Protein AF-A0A259Q3Q1-F1 (afdb_monomer)

Radius of gyration: 16.27 Å; Cα contacts (8 Å, |Δi|>4): 60; chains: 1; bounding box: 43×34×40 Å

Structure (mmCIF, N/CA/C/O backbone):
data_AF-A0A259Q3Q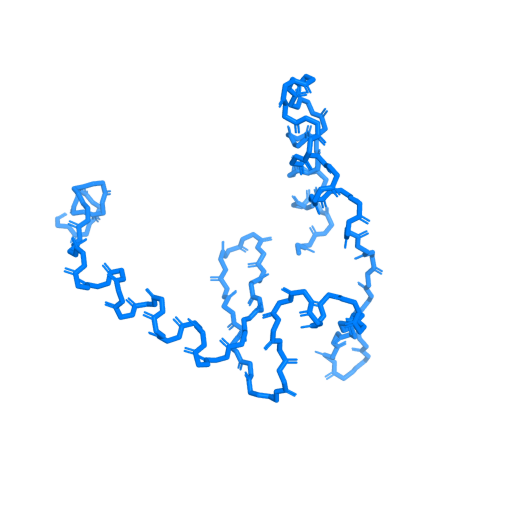1-F1
#
_entry.id   AF-A0A259Q3Q1-F1
#
loop_
_atom_site.group_PDB
_atom_site.id
_atom_site.type_symbol
_atom_site.label_atom_id
_atom_site.label_alt_id
_atom_site.label_comp_id
_atom_site.label_asym_id
_atom_site.label_entity_id
_atom_site.label_seq_id
_atom_site.pdbx_PDB_ins_code
_atom_site.Cartn_x
_atom_site.Cartn_y
_atom_site.Cartn_z
_atom_site.occupancy
_atom_site.B_iso_or_equiv
_atom_site.auth_seq_id
_atom_site.auth_comp_id
_atom_site.auth_asym_id
_atom_site.auth_atom_id
_atom_site.pdbx_PDB_model_num
ATOM 1 N N . PHE A 1 1 ? -0.536 2.748 4.544 1.00 87.25 1 PHE A N 1
ATOM 2 C CA . PHE A 1 1 ? 0.514 3.756 4.802 1.00 87.25 1 PHE A CA 1
ATOM 3 C C . PHE A 1 1 ? 0.246 4.383 6.156 1.00 87.25 1 PHE A C 1
ATOM 5 O O . PHE A 1 1 ? -0.923 4.520 6.496 1.00 87.25 1 PHE A O 1
ATOM 12 N N . ALA A 1 2 ? 1.282 4.748 6.913 1.00 90.44 2 ALA A N 1
ATOM 13 C CA . ALA A 1 2 ? 1.107 5.734 7.979 1.00 90.44 2 ALA A CA 1
ATOM 14 C C . ALA A 1 2 ? 0.991 7.138 7.360 1.00 90.44 2 ALA A C 1
ATOM 16 O O . ALA A 1 2 ? 1.396 7.339 6.211 1.00 90.44 2 ALA A O 1
ATOM 17 N N . ASP A 1 3 ? 0.408 8.084 8.096 1.00 89.50 3 ASP A N 1
ATOM 18 C CA . ASP A 1 3 ? -0.026 9.366 7.532 1.00 89.50 3 ASP A CA 1
ATOM 19 C C . ASP A 1 3 ? 1.092 10.151 6.818 1.00 89.50 3 ASP A C 1
ATOM 21 O O . ASP A 1 3 ? 0.915 10.506 5.650 1.00 89.50 3 ASP A O 1
ATOM 25 N N . PRO A 1 4 ? 2.294 10.326 7.409 1.00 93.88 4 PRO A N 1
ATOM 26 C CA . PRO A 1 4 ? 3.394 11.018 6.734 1.00 93.88 4 PRO A CA 1
ATOM 27 C C . PRO A 1 4 ? 3.792 10.354 5.407 1.00 93.88 4 PRO A C 1
ATOM 29 O O . PRO A 1 4 ? 3.942 11.023 4.384 1.00 93.88 4 PRO A O 1
ATOM 32 N N . GLN A 1 5 ? 3.895 9.022 5.396 1.00 95.12 5 GLN A N 1
ATOM 33 C CA . GLN A 1 5 ? 4.249 8.247 4.207 1.00 95.12 5 GLN A CA 1
ATOM 34 C C . GLN A 1 5 ? 3.147 8.311 3.141 1.00 95.12 5 GLN A C 1
ATOM 36 O O . GLN A 1 5 ? 3.446 8.341 1.944 1.00 95.12 5 GLN A O 1
ATOM 41 N N . TRP A 1 6 ? 1.877 8.355 3.557 1.00 94.94 6 TRP A N 1
ATOM 42 C CA . TRP A 1 6 ? 0.757 8.542 2.641 1.00 94.94 6 TRP A CA 1
ATOM 43 C C . TRP A 1 6 ? 0.823 9.901 1.952 1.00 94.94 6 TRP A C 1
ATOM 45 O O . TRP A 1 6 ? 0.686 9.957 0.731 1.00 94.94 6 TRP A O 1
ATOM 55 N N . GLN A 1 7 ? 1.079 10.984 2.691 1.00 95.62 7 GLN A N 1
ATOM 56 C CA . GLN A 1 7 ? 1.139 12.324 2.100 1.00 95.62 7 GLN A CA 1
ATOM 57 C C . GLN A 1 7 ? 2.253 12.439 1.052 1.00 95.62 7 GLN A C 1
ATOM 59 O O . GLN A 1 7 ? 2.024 12.971 -0.039 1.00 95.62 7 GLN A O 1
ATOM 64 N N . GLU A 1 8 ? 3.432 11.880 1.332 1.00 96.06 8 GLU A N 1
ATOM 65 C CA . GLU A 1 8 ? 4.539 11.844 0.372 1.00 96.06 8 GLU A CA 1
ATOM 66 C C . GLU A 1 8 ? 4.189 11.052 -0.895 1.00 96.06 8 GLU A C 1
ATOM 68 O O . GLU A 1 8 ? 4.442 11.510 -2.015 1.00 96.06 8 GLU A O 1
ATOM 73 N N . PHE A 1 9 ? 3.592 9.866 -0.745 1.00 95.62 9 PHE A N 1
ATOM 74 C CA . PHE A 1 9 ? 3.177 9.041 -1.880 1.00 95.62 9 PHE A CA 1
ATOM 75 C C . PHE A 1 9 ? 2.065 9.719 -2.694 1.00 95.62 9 PHE A C 1
ATOM 77 O O . PHE A 1 9 ? 2.161 9.837 -3.920 1.00 95.62 9 PHE A O 1
ATOM 84 N N . ARG A 1 10 ? 1.043 10.243 -2.014 1.00 96.31 10 ARG A N 1
ATOM 85 C CA . ARG A 1 10 ? -0.080 10.970 -2.610 1.00 96.31 10 ARG A CA 1
ATOM 86 C C . ARG A 1 10 ? 0.396 12.156 -3.442 1.00 96.31 10 ARG A C 1
ATOM 88 O O . ARG A 1 10 ? -0.110 12.346 -4.548 1.00 96.31 10 ARG A O 1
ATOM 95 N N . ALA A 1 11 ? 1.362 12.931 -2.948 1.00 97.38 11 ALA A N 1
ATOM 96 C CA . ALA A 1 11 ? 1.925 14.062 -3.684 1.00 97.38 11 ALA A CA 1
ATOM 97 C C . ALA A 1 11 ? 2.552 13.621 -5.019 1.00 97.38 11 ALA A C 1
ATOM 99 O O . ALA A 1 11 ? 2.295 14.241 -6.054 1.00 97.38 11 ALA A O 1
ATOM 100 N N . LYS A 1 12 ? 3.298 12.507 -5.023 1.00 97.06 12 LYS A N 1
ATOM 101 C CA . LYS A 1 12 ? 3.901 11.935 -6.241 1.00 97.06 12 LYS A CA 1
ATOM 102 C C . LYS A 1 12 ? 2.837 11.490 -7.247 1.00 97.06 12 LYS A C 1
ATOM 104 O O . LYS A 1 12 ? 2.934 11.828 -8.424 1.00 97.06 12 LYS A O 1
ATOM 109 N N . ILE A 1 13 ? 1.793 10.793 -6.790 1.00 97.06 13 ILE A N 1
ATOM 110 C CA . ILE A 1 13 ? 0.683 10.361 -7.656 1.00 97.06 13 ILE A CA 1
ATOM 111 C C . ILE A 1 13 ? -0.089 11.563 -8.218 1.00 97.06 13 ILE A C 1
ATOM 113 O O . ILE A 1 13 ? -0.403 11.606 -9.410 1.00 97.06 13 ILE A O 1
ATOM 117 N N . ALA A 1 14 ? -0.369 12.572 -7.392 1.00 96.62 14 ALA A N 1
ATOM 118 C CA . ALA A 1 14 ? -1.081 13.774 -7.818 1.00 96.62 14 ALA A CA 1
ATOM 119 C C . ALA A 1 14 ? -0.324 14.546 -8.916 1.00 96.62 14 ALA A C 1
ATOM 121 O O . ALA A 1 14 ? -0.960 15.087 -9.827 1.00 96.62 14 ALA A O 1
ATOM 122 N N . ALA A 1 15 ? 1.012 14.530 -8.872 1.00 97.75 15 ALA A N 1
ATOM 123 C CA . ALA A 1 15 ? 1.894 15.189 -9.834 1.00 97.75 15 ALA A CA 1
ATOM 124 C C . ALA A 1 15 ? 2.036 14.462 -11.187 1.00 97.75 15 ALA A C 1
ATOM 126 O O . ALA A 1 15 ? 2.630 15.020 -12.108 1.00 97.75 15 ALA A O 1
ATOM 127 N N . LEU A 1 16 ? 1.489 13.247 -11.347 1.00 97.38 16 LEU A N 1
ATOM 128 C CA . LEU A 1 16 ? 1.572 12.513 -12.616 1.00 97.38 16 LEU A CA 1
ATOM 129 C C . LEU A 1 16 ? 0.960 13.313 -13.794 1.00 97.38 16 LEU A C 1
ATOM 131 O O . LEU A 1 16 ? 0.041 14.113 -13.598 1.00 97.38 16 LEU A O 1
ATOM 135 N N . PRO A 1 17 ? 1.416 13.109 -15.040 1.00 97.62 17 PRO A N 1
ATOM 136 C CA . PRO A 1 17 ? 0.856 13.800 -16.202 1.00 97.62 17 PRO A CA 1
ATOM 137 C C . PRO A 1 17 ? -0.592 13.371 -16.497 1.00 97.62 17 PRO A C 1
ATOM 139 O O . PRO A 1 17 ? -1.063 12.331 -16.035 1.00 97.62 17 PRO A O 1
ATOM 142 N N . MET A 1 18 ? -1.297 14.149 -17.327 1.00 95.69 18 MET A N 1
ATOM 143 C CA . MET A 1 18 ? -2.678 13.844 -17.743 1.00 95.69 18 MET A CA 1
ATOM 144 C C . MET A 1 18 ? -2.795 12.494 -18.472 1.00 95.69 18 MET A C 1
ATOM 146 O O . MET A 1 18 ? -3.810 11.812 -18.361 1.00 95.69 18 MET A O 1
ATOM 150 N N . SER A 1 19 ? -1.736 12.059 -19.161 1.00 97.88 19 SER A N 1
ATOM 151 C CA . SER A 1 19 ? -1.671 10.728 -19.780 1.00 97.88 19 SER A CA 1
ATOM 152 C C . SER A 1 19 ? -1.820 9.583 -18.769 1.00 97.88 19 SER A C 1
ATOM 154 O O . SER A 1 19 ? -2.257 8.498 -19.138 1.00 97.88 19 SER A O 1
ATOM 156 N N . ALA A 1 20 ? -1.529 9.825 -17.489 1.00 97.44 20 ALA A N 1
ATOM 157 C CA . ALA A 1 20 ? -1.666 8.864 -16.398 1.00 97.44 20 ALA A CA 1
ATOM 158 C C . ALA A 1 20 ? -2.925 9.099 -15.535 1.00 97.44 20 ALA A C 1
ATOM 160 O O . ALA A 1 20 ? -3.018 8.587 -14.418 1.00 97.44 20 ALA A O 1
ATOM 161 N N . GLN A 1 21 ? -3.922 9.848 -16.027 1.00 96.25 21 GLN A N 1
ATOM 162 C CA . GLN A 1 21 ? -5.133 10.178 -15.262 1.00 96.25 21 GLN A CA 1
ATOM 163 C C . GLN A 1 21 ? -5.892 8.936 -14.760 1.00 96.25 21 GLN A C 1
ATOM 165 O O . GLN A 1 21 ? -6.468 8.969 -13.674 1.00 96.25 21 GLN A O 1
ATOM 170 N N . GLY A 1 22 ? -5.878 7.831 -15.516 1.00 96.12 22 GLY A N 1
ATOM 171 C CA . GLY A 1 22 ? -6.460 6.556 -15.079 1.00 96.12 22 GLY A CA 1
ATOM 172 C C . GLY A 1 22 ? -5.801 6.019 -13.805 1.00 96.12 22 GLY A C 1
ATOM 173 O O . GLY A 1 22 ? -6.493 5.694 -12.846 1.00 96.12 22 GLY A O 1
ATOM 174 N N . TRP A 1 23 ? -4.469 6.038 -13.746 1.00 95.25 23 TRP A N 1
ATOM 175 C CA . TRP A 1 23 ? -3.707 5.612 -12.570 1.00 95.25 23 TRP A CA 1
ATOM 176 C C . TRP A 1 23 ? -3.944 6.508 -11.358 1.00 95.25 23 TRP A C 1
ATOM 178 O O . TRP A 1 23 ? -4.092 6.002 -10.247 1.00 95.25 23 TRP A O 1
ATOM 188 N N . LYS A 1 24 ? -4.073 7.826 -11.562 1.00 96.00 24 LYS A N 1
ATOM 189 C CA . LYS A 1 24 ? -4.467 8.733 -10.474 1.00 96.00 24 LYS A CA 1
ATOM 190 C C . LYS A 1 24 ? -5.806 8.334 -9.8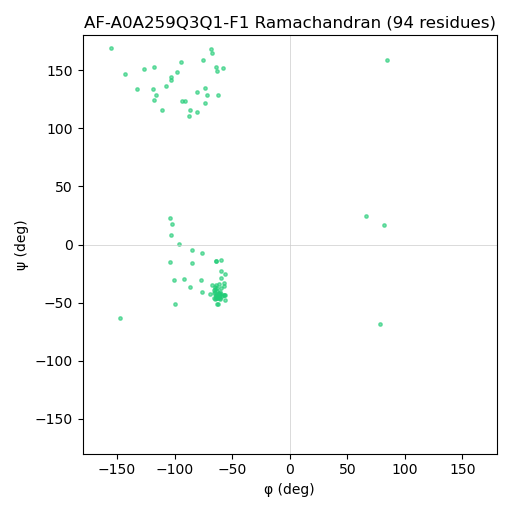62 1.00 96.00 24 LYS A C 1
ATOM 192 O O . LYS A 1 24 ? -5.926 8.342 -8.644 1.00 96.00 24 LYS A O 1
ATOM 197 N N . ARG A 1 25 ? -6.800 7.979 -10.687 1.00 94.88 25 ARG A N 1
ATOM 198 C CA . ARG A 1 25 ? -8.117 7.541 -10.197 1.00 94.88 25 ARG A CA 1
ATOM 199 C C . ARG A 1 25 ? -8.026 6.238 -9.412 1.00 94.88 25 ARG A C 1
ATOM 201 O O . ARG A 1 25 ? -8.651 6.149 -8.369 1.00 94.88 25 ARG A O 1
ATOM 208 N N . ILE A 1 26 ? -7.221 5.282 -9.869 1.00 92.38 26 ILE A N 1
ATOM 209 C CA . ILE A 1 26 ? -7.032 4.008 -9.161 1.00 92.38 26 ILE A CA 1
ATOM 210 C C . ILE A 1 26 ? -6.420 4.245 -7.773 1.00 92.38 26 ILE A C 1
ATOM 212 O O . ILE A 1 26 ? -6.968 3.783 -6.779 1.00 92.38 26 ILE A O 1
ATOM 216 N N . TYR A 1 27 ? -5.319 4.996 -7.688 1.00 92.75 27 TYR A N 1
ATOM 217 C CA . TYR A 1 27 ? -4.617 5.194 -6.415 1.00 92.75 27 TYR A CA 1
ATOM 218 C C . TYR A 1 27 ? -5.305 6.187 -5.474 1.00 92.75 27 TYR A C 1
ATOM 220 O O . TYR A 1 27 ? -5.334 5.958 -4.272 1.00 92.75 27 TYR A O 1
ATOM 228 N N . LEU A 1 28 ? -5.825 7.306 -5.989 1.00 94.00 28 LEU A N 1
ATOM 229 C CA . LEU A 1 28 ? -6.418 8.359 -5.157 1.00 94.00 28 LEU A CA 1
ATOM 230 C C . LEU A 1 28 ? -7.923 8.179 -4.956 1.00 94.00 28 LEU A C 1
ATOM 232 O O . LEU A 1 28 ? -8.443 8.614 -3.937 1.00 94.00 28 LEU A O 1
ATOM 236 N N . GLY A 1 29 ? -8.623 7.581 -5.922 1.00 91.50 29 GLY A N 1
ATOM 237 C CA . GLY A 1 29 ? -10.075 7.402 -5.872 1.00 91.50 29 GLY A CA 1
ATOM 238 C C . GLY A 1 29 ? -10.512 6.270 -4.948 1.00 91.50 29 GLY A C 1
ATOM 239 O O . GLY A 1 29 ? -11.569 6.376 -4.341 1.00 91.50 29 GLY A O 1
ATOM 240 N N . HIS A 1 30 ? -9.691 5.227 -4.798 1.00 88.94 30 HIS A N 1
ATOM 241 C CA . HIS A 1 30 ? -9.954 4.123 -3.867 1.00 88.94 30 HIS A CA 1
ATOM 242 C C . HIS A 1 30 ? -9.251 4.289 -2.510 1.00 88.94 30 HIS A C 1
ATOM 244 O O . HIS A 1 30 ? -9.363 3.423 -1.644 1.00 88.94 30 HIS A O 1
ATOM 250 N N . ALA A 1 31 ? -8.5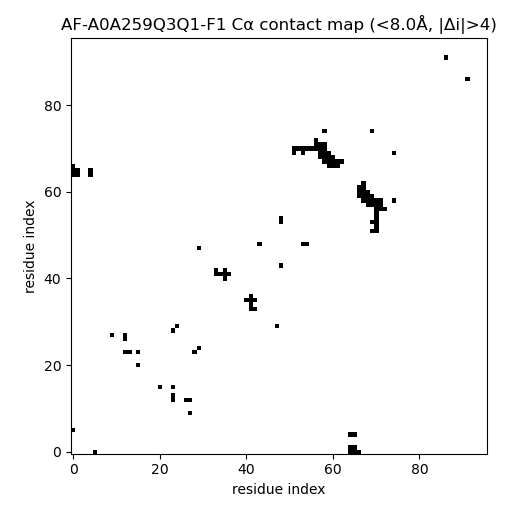05 5.379 -2.306 1.00 92.38 31 ALA A N 1
ATOM 251 C CA . ALA A 1 31 ? -7.871 5.647 -1.024 1.00 92.38 31 ALA A CA 1
ATOM 252 C C . ALA A 1 31 ? -8.929 6.048 0.008 1.00 92.38 31 ALA A C 1
ATOM 254 O O . ALA A 1 31 ? -9.737 6.944 -0.225 1.00 92.38 31 ALA A O 1
ATOM 255 N N . THR A 1 32 ? -8.918 5.392 1.163 1.00 89.81 32 THR A N 1
ATOM 256 C CA . THR A 1 32 ? -9.810 5.705 2.282 1.00 89.81 32 THR A CA 1
ATOM 257 C C . THR A 1 32 ? -8.984 5.778 3.555 1.00 89.81 32 THR A C 1
ATOM 259 O O . THR A 1 32 ? -8.132 4.923 3.797 1.00 89.81 32 THR A O 1
ATOM 262 N N . GLU A 1 33 ? -9.219 6.817 4.347 1.00 90.38 33 GLU A N 1
ATOM 263 C CA . GLU A 1 33 ? -8.646 6.936 5.682 1.00 90.38 33 GLU A CA 1
ATOM 264 C C . GLU A 1 33 ? -9.363 5.965 6.624 1.00 90.38 33 GLU A C 1
ATOM 266 O O . GLU A 1 33 ? -10.588 5.840 6.594 1.00 90.38 33 GLU A O 1
ATOM 271 N N . THR A 1 34 ? -8.600 5.236 7.431 1.00 90.69 34 THR A N 1
ATOM 272 C CA . THR A 1 34 ? -9.139 4.279 8.396 1.00 90.69 34 THR A CA 1
ATOM 273 C C . THR A 1 34 ? -8.300 4.304 9.656 1.00 90.69 34 THR A C 1
ATOM 275 O O . THR A 1 34 ? -7.081 4.462 9.607 1.00 90.69 34 THR A O 1
ATOM 278 N N . GLU A 1 35 ? -8.959 4.085 10.785 1.00 91.00 35 GLU A N 1
ATOM 279 C CA . GLU A 1 35 ? -8.304 3.954 12.078 1.00 91.00 35 GLU A CA 1
ATOM 280 C C . GLU A 1 35 ? -8.032 2.482 12.403 1.00 91.00 35 GLU A C 1
ATOM 282 O O . GLU A 1 35 ? -8.678 1.570 11.871 1.00 91.00 35 GLU A O 1
ATOM 287 N N . ILE A 1 36 ? -7.055 2.262 13.282 1.00 92.44 36 ILE A N 1
ATOM 288 C CA . ILE A 1 36 ? -6.810 0.969 13.916 1.00 92.44 36 ILE A CA 1
ATOM 289 C C . ILE A 1 36 ? -7.626 0.956 15.206 1.00 92.44 36 ILE A C 1
ATOM 291 O O .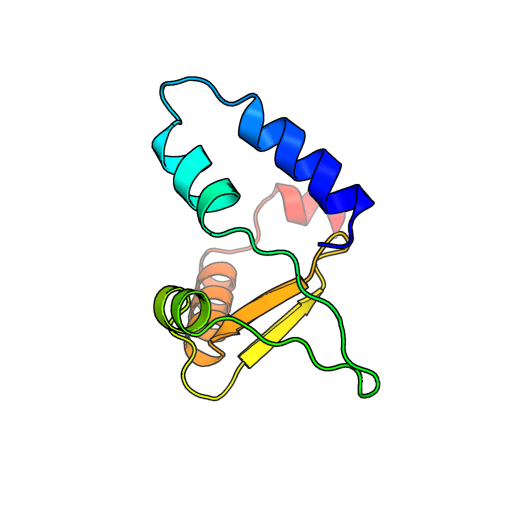 ILE A 1 36 ? -7.469 1.843 16.047 1.00 92.44 36 ILE A O 1
ATOM 295 N N . ASP A 1 37 ? -8.501 -0.034 15.367 1.00 94.44 37 ASP A N 1
ATOM 296 C CA . ASP A 1 37 ? -9.303 -0.142 16.582 1.00 94.44 37 ASP A CA 1
ATOM 297 C C . ASP A 1 37 ? -8.445 -0.493 17.812 1.00 94.44 37 ASP A C 1
ATOM 299 O O . ASP A 1 37 ? -7.285 -0.895 17.709 1.00 94.44 37 ASP A O 1
ATOM 303 N N . ALA A 1 38 ? -9.028 -0.388 19.009 1.00 94.81 38 ALA A N 1
ATOM 304 C CA . ALA A 1 38 ? -8.333 -0.673 20.269 1.00 94.81 38 ALA A CA 1
ATOM 305 C C . ALA A 1 38 ? -7.785 -2.113 20.390 1.00 94.81 38 ALA A C 1
ATOM 307 O O . ALA A 1 38 ? -6.991 -2.398 21.284 1.00 94.81 38 ALA A O 1
ATOM 308 N N . THR A 1 39 ? -8.205 -3.025 19.511 1.00 96.50 39 THR A N 1
ATOM 309 C CA . THR A 1 39 ? -7.732 -4.414 19.451 1.00 96.50 39 THR A CA 1
ATOM 310 C C . THR A 1 39 ? -6.733 -4.661 18.318 1.00 96.50 39 THR A C 1
ATOM 312 O O . THR A 1 39 ? -6.361 -5.807 18.073 1.00 96.50 39 THR A O 1
ATOM 315 N N . GLY A 1 40 ? -6.281 -3.607 17.633 1.00 92.25 40 GLY A N 1
ATOM 316 C CA . GLY A 1 40 ? -5.292 -3.699 16.564 1.00 92.25 40 GLY A CA 1
ATOM 317 C C . GLY A 1 40 ? -5.869 -4.107 15.207 1.00 92.25 40 GLY A C 1
ATOM 318 O O . GLY A 1 40 ? -5.111 -4.546 14.343 1.00 92.25 40 GLY A O 1
ATOM 319 N N . ARG A 1 41 ? -7.187 -4.007 14.996 1.00 94.38 41 ARG A N 1
ATOM 320 C CA . ARG A 1 41 ? -7.831 -4.384 13.726 1.00 94.38 41 ARG A CA 1
ATOM 321 C C . ARG A 1 41 ? -8.067 -3.166 12.842 1.00 94.38 41 ARG A C 1
ATOM 323 O O . ARG A 1 41 ? -8.363 -2.079 13.330 1.00 94.38 41 ARG A O 1
ATOM 330 N N . VAL A 1 42 ? -8.008 -3.387 11.531 1.00 93.31 42 VAL A N 1
ATOM 331 C CA . VAL A 1 42 ? -8.360 -2.405 10.498 1.00 93.31 42 VAL A CA 1
ATOM 332 C C . VAL A 1 42 ? -9.517 -2.947 9.673 1.00 93.31 42 VAL A C 1
ATOM 334 O O . VAL A 1 42 ? -9.496 -4.103 9.245 1.00 93.31 42 VAL A O 1
ATOM 337 N N . LEU A 1 43 ? -10.528 -2.114 9.430 1.00 92.44 43 LEU A N 1
ATOM 338 C CA . LEU A 1 43 ? -11.652 -2.482 8.581 1.00 92.44 43 LEU A CA 1
ATOM 339 C C . LEU A 1 43 ? -11.331 -2.165 7.118 1.00 92.44 43 LEU A C 1
ATOM 341 O O . LEU A 1 43 ? -11.297 -1.010 6.710 1.00 92.44 43 LEU A O 1
ATOM 345 N N . ILE A 1 44 ? -11.158 -3.203 6.303 1.00 91.94 44 ILE A N 1
ATOM 346 C CA . ILE A 1 44 ? -11.058 -3.046 4.848 1.00 91.94 44 ILE A CA 1
ATOM 347 C C . ILE A 1 44 ? -12.473 -2.905 4.280 1.00 91.94 44 ILE A C 1
ATOM 349 O O . ILE A 1 44 ? -13.352 -3.705 4.615 1.00 91.94 44 ILE A O 1
ATOM 353 N N . SER A 1 45 ? -12.720 -1.909 3.427 1.00 91.12 45 SER A N 1
ATOM 354 C CA . SER A 1 45 ? -14.040 -1.727 2.815 1.00 91.12 45 SER A CA 1
ATOM 355 C C . SER A 1 45 ? -14.414 -2.929 1.922 1.00 91.12 45 SER A C 1
ATOM 357 O O . SER A 1 45 ? -13.531 -3.571 1.343 1.00 91.12 45 SER A O 1
ATOM 359 N N . PRO A 1 46 ? -15.711 -3.270 1.783 1.00 91.62 46 PRO A N 1
ATOM 360 C CA . PRO A 1 46 ? -16.139 -4.367 0.913 1.00 91.62 46 PRO A CA 1
ATOM 361 C C . PRO A 1 46 ? -15.685 -4.206 -0.542 1.00 91.62 46 PRO A C 1
ATOM 363 O O . PRO A 1 46 ? -15.326 -5.191 -1.176 1.00 91.62 46 PRO A O 1
ATOM 366 N N . GLU A 1 47 ? -15.664 -2.970 -1.045 1.00 90.94 47 GLU A N 1
ATOM 367 C CA . GLU A 1 47 ? -15.217 -2.638 -2.399 1.00 90.94 47 GLU A CA 1
ATOM 368 C C . GLU A 1 47 ? -13.734 -2.967 -2.605 1.00 90.94 47 GLU A C 1
ATOM 370 O O . GLU A 1 47 ? -13.385 -3.633 -3.578 1.00 90.94 47 GLU A O 1
ATOM 375 N N . LEU A 1 48 ? -12.871 -2.590 -1.654 1.00 92.06 48 LEU A N 1
ATOM 376 C CA . LEU A 1 48 ? -11.443 -2.908 -1.712 1.00 92.06 48 LEU A CA 1
ATOM 377 C C . LEU A 1 48 ? -11.188 -4.412 -1.595 1.00 92.06 48 LEU A C 1
ATOM 379 O O . LEU A 1 48 ? -10.341 -4.939 -2.312 1.00 92.06 48 LEU A O 1
ATOM 383 N N . ARG A 1 49 ? -11.942 -5.121 -0.741 1.00 93.56 49 ARG A N 1
ATOM 384 C CA . ARG A 1 49 ? -11.849 -6.589 -0.653 1.00 93.56 49 ARG A CA 1
ATOM 385 C C . ARG A 1 49 ? -12.225 -7.258 -1.970 1.00 93.56 49 ARG A C 1
ATOM 387 O O . ARG A 1 49 ? -11.500 -8.138 -2.420 1.00 93.56 49 ARG A O 1
ATOM 394 N N . ALA A 1 50 ? -13.318 -6.819 -2.595 1.00 93.31 50 ALA A N 1
ATOM 395 C CA . ALA A 1 50 ? -13.759 -7.344 -3.882 1.00 93.31 50 ALA A CA 1
ATOM 396 C C . ALA A 1 50 ? -12.740 -7.050 -4.994 1.00 93.31 50 ALA A C 1
ATOM 398 O O . ALA A 1 50 ? -12.401 -7.943 -5.764 1.00 93.31 50 ALA A O 1
ATOM 399 N N . ALA A 1 51 ? -12.203 -5.827 -5.042 1.00 91.00 51 ALA A N 1
ATOM 400 C CA . ALA A 1 51 ? -11.182 -5.441 -6.013 1.00 91.00 51 ALA A CA 1
ATOM 401 C C . ALA A 1 51 ? -9.867 -6.226 -5.846 1.00 91.00 51 ALA A C 1
ATOM 403 O O . ALA A 1 51 ? -9.210 -6.528 -6.839 1.00 91.00 51 ALA A O 1
ATOM 404 N N . ALA A 1 52 ? -9.496 -6.568 -4.609 1.00 92.50 52 ALA A N 1
ATOM 405 C CA . ALA A 1 52 ? -8.308 -7.359 -4.293 1.00 92.50 52 ALA A CA 1
ATOM 406 C C . ALA A 1 52 ? -8.532 -8.883 -4.379 1.00 92.50 52 ALA A C 1
ATOM 408 O O . ALA A 1 52 ? -7.581 -9.637 -4.189 1.00 92.50 52 ALA A O 1
ATOM 409 N N . GLY A 1 53 ? -9.764 -9.342 -4.635 1.00 95.00 53 GLY A N 1
ATOM 410 C CA . GLY A 1 53 ? -10.100 -10.770 -4.666 1.00 95.00 53 GLY A CA 1
ATOM 411 C C . GLY A 1 53 ? -9.973 -11.470 -3.309 1.00 95.00 53 GLY A C 1
ATOM 412 O O . GLY A 1 53 ? -9.755 -12.674 -3.266 1.00 95.00 53 GLY A O 1
ATOM 413 N N . ILE A 1 54 ? -10.076 -10.732 -2.199 1.00 95.31 54 ILE A N 1
ATOM 414 C CA . ILE A 1 54 ? -9.913 -11.288 -0.850 1.00 95.31 54 ILE A CA 1
ATOM 415 C C . ILE A 1 54 ? -11.206 -11.979 -0.418 1.00 95.31 54 ILE A C 1
ATOM 417 O O . ILE A 1 54 ? -12.214 -11.314 -0.162 1.00 95.31 54 ILE A O 1
ATOM 421 N N . GLU A 1 55 ? -11.152 -13.302 -0.260 1.00 89.81 55 GLU A N 1
ATOM 422 C CA . GLU A 1 55 ? -12.290 -14.093 0.222 1.00 89.81 55 GLU A CA 1
ATOM 423 C C . GLU A 1 55 ? -12.190 -14.431 1.712 1.00 89.81 55 GLU A C 1
ATOM 425 O O . GLU A 1 55 ? -13.139 -14.204 2.468 1.00 89.81 55 GLU A O 1
ATOM 430 N N . ARG A 1 56 ? -11.050 -14.980 2.152 1.00 90.12 56 ARG A N 1
ATOM 431 C CA . ARG A 1 56 ? -10.913 -15.501 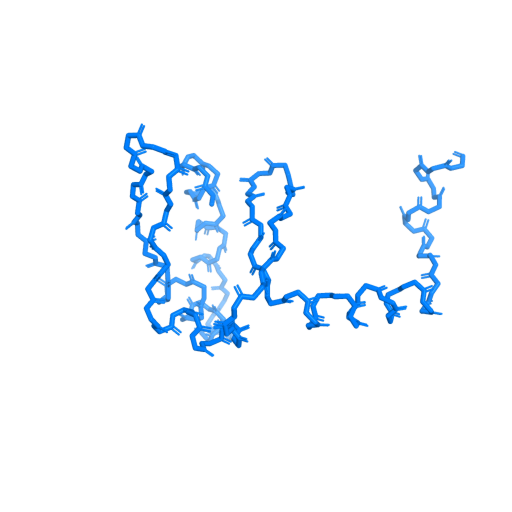3.521 1.00 90.12 56 ARG A CA 1
ATOM 432 C C . ARG A 1 56 ? -9.518 -15.345 4.100 1.00 90.12 56 ARG A C 1
ATOM 434 O O . ARG A 1 56 ? -9.351 -14.681 5.119 1.00 90.12 56 ARG A O 1
ATOM 441 N N . ASP A 1 57 ? -8.549 -15.999 3.476 1.00 95.50 57 ASP A N 1
ATOM 442 C CA . ASP A 1 57 ? -7.180 -16.077 3.958 1.00 95.50 57 ASP A CA 1
ATOM 443 C C . ASP A 1 57 ? -6.342 -14.968 3.333 1.00 95.50 57 ASP A C 1
ATOM 445 O O . ASP A 1 57 ? -6.258 -14.861 2.111 1.00 95.50 57 ASP A O 1
ATOM 449 N N . ILE A 1 58 ? -5.717 -14.155 4.183 1.00 96.50 58 ILE A N 1
ATOM 450 C CA . ILE A 1 58 ? -4.883 -13.039 3.743 1.00 96.50 58 ILE A CA 1
ATOM 451 C C . ILE A 1 58 ? -3.435 -13.202 4.176 1.00 96.50 58 ILE A C 1
ATOM 453 O O . ILE A 1 58 ? -3.155 -13.774 5.235 1.00 96.50 58 ILE A O 1
ATOM 457 N N . ASP A 1 59 ? -2.543 -12.604 3.402 1.00 96.50 59 ASP A N 1
ATOM 458 C CA . ASP A 1 59 ? -1.184 -12.310 3.834 1.00 96.50 59 ASP A CA 1
ATOM 459 C C . ASP A 1 59 ? -1.042 -10.806 4.073 1.00 96.50 59 ASP A C 1
ATOM 461 O O . ASP A 1 59 ? -1.530 -9.981 3.295 1.00 96.50 59 ASP A O 1
ATOM 465 N N . LEU A 1 60 ? -0.379 -10.461 5.176 1.00 95.62 60 LEU A N 1
ATOM 466 C CA . LEU A 1 60 ? -0.016 -9.093 5.527 1.00 95.62 60 LEU A CA 1
ATOM 467 C C . LEU A 1 60 ? 1.502 -8.960 5.425 1.00 95.62 60 LEU A C 1
ATOM 469 O O . LEU A 1 60 ? 2.232 -9.586 6.194 1.00 95.62 60 LEU A O 1
ATOM 473 N N . ILE A 1 61 ? 1.967 -8.127 4.500 1.00 96.56 61 ILE A N 1
ATOM 474 C CA . ILE A 1 61 ? 3.389 -8.011 4.164 1.00 96.56 61 ILE A CA 1
ATOM 475 C C . ILE A 1 61 ? 3.876 -6.612 4.515 1.00 96.56 61 ILE A C 1
ATOM 477 O O . ILE A 1 61 ? 3.274 -5.614 4.120 1.00 96.56 61 ILE A O 1
ATOM 481 N N . GLY A 1 62 ? 4.969 -6.528 5.272 1.00 95.44 62 GLY A N 1
ATOM 482 C CA . GLY A 1 62 ? 5.609 -5.261 5.614 1.00 95.44 62 GLY A CA 1
ATOM 483 C C . GLY A 1 62 ? 6.602 -4.823 4.541 1.00 95.44 62 GLY A C 1
ATOM 484 O O . GLY A 1 62 ? 7.641 -5.452 4.377 1.00 95.44 62 GLY A O 1
ATOM 485 N N . MET A 1 63 ? 6.330 -3.695 3.883 1.00 95.50 63 MET A N 1
ATOM 486 C CA . MET A 1 63 ? 7.184 -3.104 2.838 1.00 95.50 63 MET A CA 1
ATOM 487 C C . MET A 1 63 ? 7.972 -1.885 3.346 1.00 95.50 63 MET A C 1
ATOM 489 O O . MET A 1 63 ? 8.340 -0.981 2.593 1.00 95.50 63 MET A O 1
ATOM 493 N N . GLY A 1 64 ? 8.179 -1.806 4.662 1.00 93.44 64 GLY A N 1
ATOM 494 C CA . GLY A 1 64 ? 8.820 -0.680 5.342 1.00 93.44 64 GLY A CA 1
ATOM 495 C C . GLY A 1 64 ? 7.890 0.524 5.530 1.00 93.44 64 GLY A C 1
ATOM 496 O O . GLY A 1 64 ? 7.510 0.835 6.653 1.00 93.44 64 GLY A O 1
ATOM 497 N N . SER A 1 65 ? 7.505 1.209 4.448 1.00 92.56 65 SER A N 1
ATOM 498 C CA . SER A 1 65 ? 6.684 2.441 4.507 1.00 92.56 65 SER A CA 1
ATOM 499 C C . SER A 1 65 ? 5.172 2.191 4.574 1.00 92.56 65 SER A C 1
ATOM 501 O O . SER A 1 65 ? 4.384 3.090 4.886 1.00 92.56 65 SER A O 1
ATOM 503 N N . HIS A 1 66 ? 4.756 0.972 4.251 1.00 94.31 66 HIS A N 1
ATOM 504 C CA . HIS A 1 66 ? 3.370 0.542 4.225 1.00 94.31 66 HIS A CA 1
ATOM 505 C C . HIS A 1 66 ? 3.276 -0.967 4.418 1.00 94.31 66 HIS A C 1
ATOM 507 O O . HIS A 1 66 ? 4.274 -1.686 4.356 1.00 94.31 66 HIS A O 1
ATOM 513 N N . PHE A 1 67 ? 2.047 -1.416 4.641 1.00 94.75 67 PHE A N 1
ATOM 514 C CA . PHE A 1 67 ? 1.691 -2.816 4.552 1.00 94.75 67 PHE A CA 1
ATOM 515 C C . PHE A 1 67 ? 0.950 -3.065 3.251 1.00 94.75 67 PHE A C 1
ATOM 517 O O . PHE A 1 67 ? 0.151 -2.226 2.821 1.00 94.75 67 PHE A O 1
ATOM 524 N N . GLU A 1 68 ? 1.189 -4.230 2.676 1.00 95.62 68 GLU A N 1
ATOM 525 C CA . GLU A 1 68 ? 0.359 -4.784 1.624 1.00 95.62 68 GLU A CA 1
ATOM 526 C C . GLU A 1 68 ? -0.537 -5.871 2.210 1.00 95.62 68 GLU A C 1
ATOM 528 O O . GLU A 1 68 ? -0.121 -6.633 3.087 1.00 95.62 68 GLU A O 1
ATOM 533 N N . VAL A 1 69 ? -1.776 -5.917 1.728 1.00 95.56 69 VAL A N 1
ATOM 534 C CA . VAL A 1 69 ? -2.743 -6.958 2.068 1.00 95.56 69 VAL A CA 1
ATOM 535 C C . VAL A 1 69 ? -3.095 -7.683 0.786 1.00 95.56 69 VAL A C 1
ATOM 537 O O . VAL A 1 69 ? -3.550 -7.055 -0.171 1.00 95.56 69 VAL A O 1
ATOM 540 N N . TRP A 1 70 ? -2.912 -8.995 0.793 1.00 96.56 70 TRP A N 1
ATOM 541 C CA . TRP A 1 70 ? -3.161 -9.840 -0.364 1.00 96.56 70 TRP A CA 1
ATOM 542 C C . TRP A 1 70 ? -4.091 -1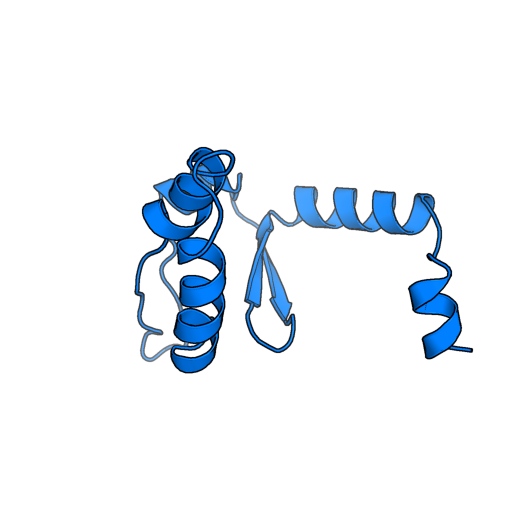0.992 -0.019 1.00 96.56 70 TRP A C 1
ATOM 544 O O . TRP A 1 70 ? -4.078 -11.489 1.105 1.00 96.56 70 TRP A O 1
ATOM 554 N N . ASP A 1 71 ? -4.847 -11.456 -1.012 1.00 97.44 71 ASP A N 1
ATOM 555 C CA . ASP A 1 71 ? -5.370 -12.819 -0.991 1.00 97.44 71 ASP A CA 1
ATOM 556 C C . ASP A 1 71 ? -4.197 -13.815 -0.998 1.00 97.44 71 ASP A C 1
ATOM 558 O O . ASP A 1 71 ? -3.298 -13.715 -1.841 1.00 97.44 71 ASP A O 1
ATOM 562 N N . ARG A 1 72 ? -4.194 -14.767 -0.057 1.00 96.44 72 ARG A N 1
ATOM 563 C CA . ARG A 1 72 ? -3.053 -15.671 0.169 1.00 96.44 72 ARG A CA 1
ATOM 564 C C . ARG A 1 72 ? -2.728 -16.532 -1.049 1.00 96.44 72 ARG A C 1
ATOM 566 O O . ARG A 1 72 ? -1.561 -16.701 -1.397 1.00 96.44 72 ARG A O 1
ATOM 573 N N . VAL A 1 73 ? -3.748 -17.079 -1.712 1.00 96.06 73 VAL A N 1
ATOM 574 C CA . VAL A 1 73 ? -3.544 -17.957 -2.878 1.00 96.06 73 VAL A CA 1
ATOM 575 C C . VAL A 1 73 ? -2.929 -17.161 -4.024 1.00 96.06 73 VAL A C 1
ATOM 577 O O . VAL A 1 73 ? -1.945 -17.590 -4.633 1.00 96.06 73 VAL A O 1
ATOM 580 N N . THR A 1 74 ? -3.475 -15.973 -4.273 1.00 95.75 74 THR A N 1
ATOM 581 C CA . THR A 1 74 ? -2.984 -15.052 -5.298 1.00 95.75 74 THR A CA 1
ATOM 582 C C . THR A 1 74 ? -1.547 -14.616 -5.018 1.00 95.75 74 THR A C 1
ATOM 584 O O . THR A 1 74 ? -0.718 -14.606 -5.932 1.00 95.75 74 THR A O 1
ATOM 587 N N . HIS A 1 75 ? -1.232 -14.288 -3.763 1.00 96.44 75 HIS A N 1
ATOM 588 C CA . HIS A 1 75 ? 0.107 -13.875 -3.356 1.00 96.44 75 HIS A CA 1
ATOM 589 C C . HIS A 1 75 ? 1.138 -14.989 -3.561 1.00 96.44 75 HIS A C 1
ATOM 591 O O . HIS A 1 75 ? 2.128 -14.775 -4.257 1.00 96.44 75 HIS A O 1
ATOM 597 N N . HIS A 1 76 ? 0.872 -16.195 -3.056 1.00 96.38 76 HIS A N 1
ATOM 598 C CA . HIS A 1 76 ? 1.788 -17.332 -3.185 1.00 96.38 76 HIS A CA 1
ATOM 599 C C . HIS A 1 76 ? 2.061 -17.703 -4.650 1.00 96.38 76 HIS A C 1
ATOM 601 O O . HIS A 1 76 ?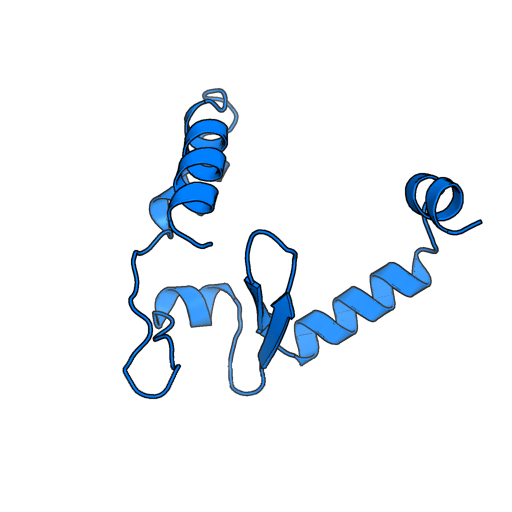 3.199 -17.985 -5.022 1.00 96.38 76 HIS A O 1
ATOM 607 N N . ALA A 1 77 ? 1.033 -17.678 -5.505 1.00 96.69 77 ALA A N 1
ATOM 608 C CA . ALA A 1 77 ? 1.207 -17.935 -6.934 1.00 96.69 77 ALA A CA 1
ATOM 609 C C . ALA A 1 77 ? 2.106 -16.877 -7.597 1.00 96.69 77 ALA A C 1
ATOM 611 O O . ALA A 1 77 ? 2.952 -17.203 -8.433 1.00 96.69 77 ALA A O 1
ATOM 612 N N . ARG A 1 78 ? 1.948 -15.607 -7.206 1.00 96.12 78 ARG A N 1
ATOM 613 C CA . ARG A 1 78 ? 2.764 -14.501 -7.713 1.00 96.12 78 ARG A CA 1
ATOM 614 C C . ARG A 1 78 ? 4.206 -14.585 -7.221 1.00 96.12 78 ARG A C 1
ATOM 616 O O . ARG A 1 78 ? 5.116 -14.370 -8.015 1.00 96.12 78 ARG A O 1
ATOM 623 N N . GLU A 1 79 ? 4.414 -14.913 -5.951 1.00 96.38 79 GLU A N 1
ATOM 624 C CA . GLU A 1 79 ? 5.743 -15.108 -5.371 1.00 96.38 79 GLU A CA 1
ATOM 625 C C . GLU A 1 79 ? 6.488 -16.249 -6.075 1.00 96.38 79 GLU A C 1
ATOM 627 O O . GLU A 1 79 ? 7.620 -16.060 -6.521 1.00 96.38 79 GLU A O 1
ATOM 632 N N . ALA A 1 80 ? 5.827 -17.393 -6.281 1.00 96.94 80 ALA A N 1
ATOM 633 C CA . ALA A 1 80 ? 6.398 -18.514 -7.022 1.00 96.94 80 ALA A CA 1
ATOM 634 C C . ALA A 1 80 ? 6.816 -18.110 -8.446 1.00 96.94 80 ALA A C 1
ATOM 636 O O . ALA A 1 80 ? 7.926 -18.429 -8.872 1.00 96.94 80 ALA A O 1
ATOM 637 N N . ALA A 1 81 ? 5.976 -17.346 -9.153 1.00 96.94 81 ALA A N 1
ATOM 638 C CA . ALA A 1 81 ? 6.294 -16.845 -10.490 1.00 96.94 81 ALA A CA 1
ATOM 639 C C . ALA A 1 81 ? 7.486 -15.867 -10.497 1.00 96.94 81 ALA A C 1
ATOM 641 O O . ALA A 1 81 ? 8.294 -15.886 -11.424 1.00 96.94 81 ALA A O 1
ATOM 642 N N . VAL A 1 82 ? 7.624 -15.021 -9.468 1.00 95.38 82 VAL A N 1
ATOM 643 C CA . VAL A 1 82 ? 8.781 -14.118 -9.317 1.00 95.38 82 VAL A CA 1
ATOM 644 C C . VAL A 1 82 ? 10.065 -14.912 -9.077 1.00 95.38 82 VAL A C 1
ATOM 646 O O . VAL A 1 82 ? 11.094 -14.598 -9.672 1.00 95.38 82 VAL A O 1
ATOM 649 N N . ILE A 1 83 ? 10.009 -15.957 -8.249 1.00 94.44 83 ILE A N 1
ATOM 650 C CA . ILE A 1 83 ? 11.151 -16.843 -7.994 1.00 94.44 83 ILE A CA 1
ATOM 651 C C . ILE A 1 83 ? 11.550 -17.587 -9.275 1.00 94.44 83 ILE A C 1
ATOM 653 O O . ILE A 1 83 ? 12.736 -17.650 -9.600 1.00 94.44 83 ILE A O 1
ATOM 657 N N . GLU A 1 84 ? 10.576 -18.111 -10.022 1.00 95.44 84 GLU A N 1
ATOM 658 C CA . GLU A 1 84 ? 10.808 -18.821 -11.286 1.00 95.44 84 GLU A CA 1
ATOM 659 C C . GLU A 1 84 ? 11.422 -17.915 -12.363 1.00 95.44 84 GLU A C 1
ATOM 661 O O . GLU A 1 84 ? 12.316 -18.344 -13.093 1.00 95.44 84 GLU A O 1
ATOM 666 N N . ALA A 1 85 ? 11.017 -16.641 -12.420 1.00 94.44 85 ALA A N 1
ATOM 667 C CA . ALA A 1 85 ? 11.611 -15.647 -13.317 1.00 94.44 85 ALA A CA 1
ATOM 668 C C . ALA A 1 85 ? 13.094 -15.353 -13.008 1.00 94.44 85 ALA A C 1
ATOM 670 O O . ALA A 1 85 ? 13.800 -14.780 -13.843 1.00 94.44 85 ALA A O 1
ATOM 671 N N . GLY A 1 86 ? 13.579 -15.777 -11.840 1.00 93.12 86 GLY A N 1
ATOM 672 C CA . GLY A 1 86 ? 14.960 -15.635 -11.414 1.00 9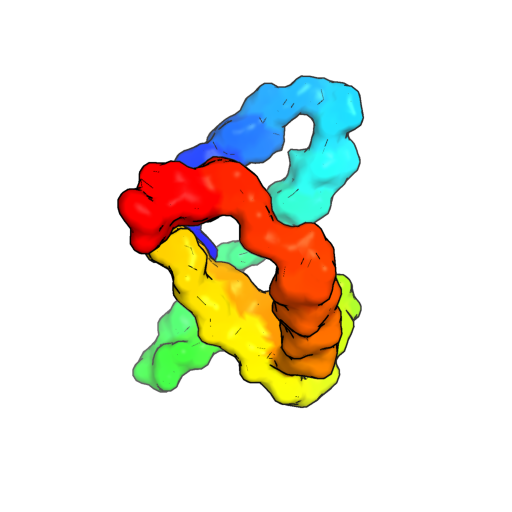3.12 86 GLY A CA 1
ATOM 673 C C . GLY A 1 86 ? 15.264 -14.277 -10.787 1.00 93.12 86 GLY A C 1
ATOM 674 O O . GLY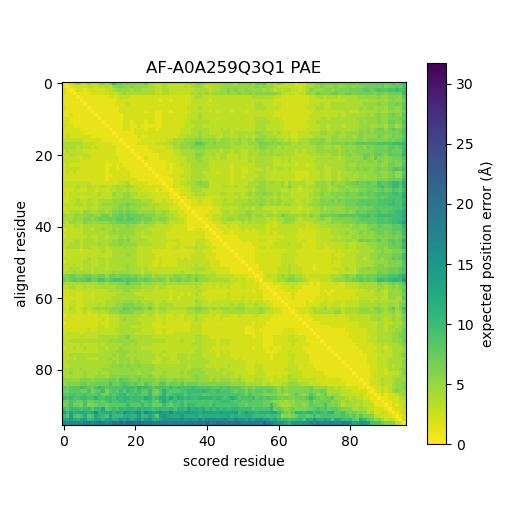 A 1 86 ? 14.572 -13.279 -10.974 1.00 93.12 86 GLY A O 1
ATOM 675 N N . MET A 1 87 ? 16.345 -14.248 -10.009 1.00 92.19 87 MET A N 1
ATOM 676 C CA . MET A 1 87 ? 16.763 -13.060 -9.271 1.00 92.19 87 MET A CA 1
ATOM 677 C C . MET A 1 87 ? 17.363 -11.999 -10.211 1.00 92.19 87 MET A C 1
ATOM 679 O O . MET A 1 87 ? 18.371 -12.294 -10.864 1.00 92.19 87 MET A O 1
ATOM 683 N N . PRO A 1 88 ? 16.801 -10.774 -10.261 1.00 91.94 88 PRO A N 1
ATOM 684 C CA . PRO A 1 88 ? 17.337 -9.688 -11.079 1.00 91.94 88 PRO A CA 1
ATOM 685 C C . PRO A 1 88 ? 18.731 -9.248 -10.620 1.00 91.94 88 PRO A C 1
ATOM 687 O O . PRO A 1 88 ? 19.040 -9.304 -9.428 1.00 91.94 88 PRO A O 1
ATOM 690 N N . ASP A 1 89 ? 19.538 -8.716 -11.539 1.00 90.06 89 ASP A N 1
ATOM 691 C CA . ASP A 1 89 ? 20.899 -8.249 -11.225 1.00 90.06 89 ASP A CA 1
ATOM 692 C C . ASP A 1 89 ? 20.905 -7.141 -10.163 1.00 90.06 89 ASP A C 1
ATOM 694 O O . ASP A 1 89 ? 21.697 -7.189 -9.229 1.00 90.06 89 ASP A O 1
ATOM 698 N N . ALA A 1 90 ? 19.916 -6.241 -10.198 1.00 90.44 90 ALA A N 1
ATOM 699 C CA . ALA A 1 90 ? 19.731 -5.207 -9.178 1.00 90.44 90 ALA A CA 1
ATOM 700 C C . ALA A 1 90 ? 19.594 -5.757 -7.742 1.00 90.44 90 ALA A C 1
ATOM 702 O O . ALA A 1 90 ? 19.885 -5.044 -6.787 1.00 90.44 90 ALA A O 1
ATOM 703 N N . VAL A 1 91 ? 19.140 -7.006 -7.575 1.00 87.38 91 VAL A N 1
ATOM 704 C CA . VAL A 1 91 ? 19.098 -7.673 -6.265 1.00 87.38 91 VAL A CA 1
ATOM 705 C C . VAL A 1 91 ? 20.434 -8.361 -5.974 1.00 87.38 91 VAL A C 1
ATOM 707 O O . VAL A 1 91 ? 20.878 -8.372 -4.828 1.00 87.38 91 VAL A O 1
ATOM 710 N N . ARG A 1 92 ? 21.096 -8.933 -6.990 1.00 84.38 92 ARG A N 1
ATOM 711 C CA . ARG A 1 92 ? 22.386 -9.630 -6.827 1.00 84.38 92 ARG A CA 1
ATOM 712 C C . ARG A 1 92 ? 23.466 -8.691 -6.316 1.00 84.38 92 ARG A C 1
ATOM 714 O O . ARG A 1 92 ? 24.172 -9.062 -5.388 1.00 84.38 92 ARG A O 1
ATOM 721 N N . ASP A 1 93 ? 23.503 -7.471 -6.835 1.00 85.69 93 ASP A N 1
ATOM 722 C CA . ASP A 1 93 ? 24.480 -6.446 -6.453 1.00 85.69 93 ASP A CA 1
ATOM 723 C C . ASP A 1 93 ? 24.368 -5.995 -4.982 1.00 85.69 93 ASP A C 1
ATOM 725 O O . ASP A 1 93 ? 25.265 -5.331 -4.470 1.00 85.69 93 ASP A O 1
ATOM 729 N N . ILE A 1 94 ? 23.266 -6.327 -4.300 1.00 85.62 94 ILE A N 1
ATOM 730 C CA . ILE A 1 94 ? 23.018 -5.964 -2.895 1.00 85.62 94 ILE A CA 1
ATOM 731 C C . ILE A 1 94 ? 23.314 -7.133 -1.943 1.00 85.62 94 ILE A C 1
ATOM 733 O O . ILE A 1 94 ? 23.651 -6.910 -0.782 1.00 85.62 94 ILE A O 1
ATOM 737 N N . VAL A 1 95 ? 23.129 -8.374 -2.404 1.00 74.50 95 VAL A N 1
ATOM 738 C CA . VAL A 1 95 ? 23.136 -9.581 -1.554 1.00 74.50 95 VAL A CA 1
ATOM 739 C C . VAL A 1 95 ? 24.441 -10.386 -1.677 1.00 74.50 95 VAL A C 1
ATOM 741 O O . VAL A 1 95 ? 24.699 -11.249 -0.836 1.00 74.50 95 VAL A O 1
ATOM 744 N N . VAL A 1 96 ? 25.254 -10.117 -2.705 1.00 56.00 96 VAL A N 1
ATOM 745 C CA . VAL A 1 96 ? 26.572 -10.742 -2.954 1.00 56.00 96 VAL A CA 1
ATOM 746 C C . VAL A 1 96 ? 27.718 -9.805 -2.550 1.00 56.00 96 VAL A C 1
ATOM 748 O O . VAL A 1 96 ? 27.449 -8.628 -2.231 1.00 56.00 96 VAL A O 1
#

pLDDT: mean 93.28, std 5.21, range [56.0, 97.88]

Foldseek 3Di:
DPPVLCVVVLVVLVPDDPVCVVVNCVVVVLDDDWDQDPVRDTDDDPVNCVVQVADDDWDWDCPPSDIDIHRPVVVVVVVVVVVVVPDDVVVVVVPD

Nearest PDB structures (foldseek):
  1n0g-assembly1_A  TM=8.610E-01  e=1.024E-02  Mycoplasmoides pneumoniae
  2w1t-assembly1_B  TM=8.136E-01  e=6.227E-01  Bacillus subtilis
  5itm-assembly2_A  TM=7.501E-01  e=1.362E+00  Saccharolobus solfataricus

Secondary structure (DSSP, 8-state):
--HHHHHHHHHHHHTS-GGGHHHHHHHHHS----PBPTTS-B---HHHHHHTT-SS-EEEEE-SSSEEEEEHHHHHHHHHHHHHT---HHHHHHH-

Sequence (96 aa):
FADPQWQEFRAKIAALPMSAQGWKRIYLGHATETEIDATGRVLISPELRAAAGIERDIDLIGMGSHFEVWDRVTHHAREAAVIEAGMPDAVRDIVV

Mean predicted aligned error: 4.1 Å

Solvent-accessible surface area (backbone atoms only — not comparable to full-atom values): 5987 Å² total; per-residue (Å²): 90,51,71,73,53,39,54,58,51,49,52,57,51,70,67,52,57,78,93,45,49,68,57,38,45,59,62,61,67,72,58,73,92,78,67,68,45,100,86,76,48,67,83,76,53,72,66,58,32,59,75,58,62,47,84,83,59,68,41,80,44,80,70,85,63,33,68,48,79,38,21,38,69,62,45,54,56,50,51,52,52,52,59,72,73,46,86,53,66,85,55,47,74,72,78,106